Protein AF-A0A0M3J8P4-F1 (afdb_monomer_lite)

pLDDT: mean 82.85, std 12.38, range [35.28, 94.62]

InterPro domains:
  IPR027244 Vacuolar membrane-associated protein Iml1 [PTHR13179] (2-146)
  IPR045838 DEPDC5,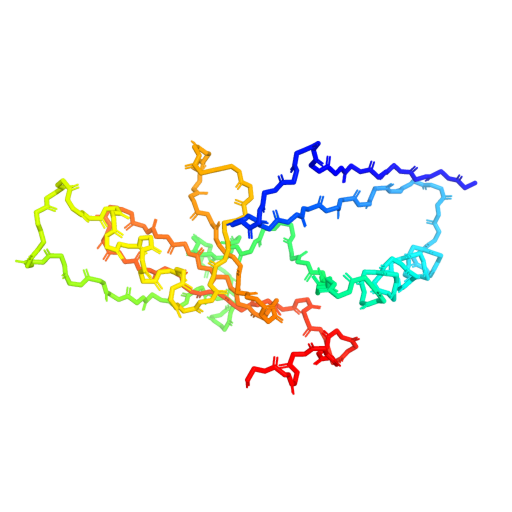 C-terminal [PF19418] (2-79)

Radius of gyration: 17.18 Å; chains: 1; bounding box: 42×30×48 Å

Sequence (149 aa):
MWFQMLFNRTYTATQAFEINIRWFMANGQTIAEITRHLCTKATNLSFHMFPIPEDPFAHAMNPQSPPLRCPVKIEFPVCKLGSHDLWTVLSAIIEAFGFFAMCCHVHYPRMYVHLSGGMFLMFEEKQMDFLWSWNHMLSHRYKNSTSVF

Foldseek 3Di:
DDKDWDWDPDDDPQADIDIDIGDDPDDPVVVVVVLVVVQVVCVVVVHQDFDFDPDQQPCCPPPPDDPLQHWDKAADPCVPDDPVCVVVVVSVVCVVQQWGWYDDPPDPFTKTAHSQNFKIWTADPVRRIITIGTGPRDDPSRRPRPPDD

Secondary structure (DSSP, 8-state):
--EEEEE-S---TTB---EEEEESS--HHHHHHHHHHHHHHHHHTT-------S-TTTTTT-TTS-GGGSPEEEE--GGGS-TTTHHHHHHHHHHHTTEEEES-TTSSS-EEEETTSSEEEEEETTTTEEEEEE-TT--GGG-TT----

Organism: Anisakis simplex (NCBI:txid6269)

Structure (mmCIF, N/CA/C/O backbone):
data_AF-A0A0M3J8P4-F1
#
_entry.id   AF-A0A0M3J8P4-F1
#
loop_
_atom_site.group_PDB
_atom_site.id
_atom_site.type_symbol
_atom_site.label_atom_id
_atom_site.label_alt_id
_atom_site.label_comp_id
_atom_site.label_asym_id
_atom_site.label_entity_id
_atom_site.label_seq_id
_atom_site.pdbx_PDB_ins_code
_atom_site.Cartn_x
_atom_site.Cartn_y
_atom_site.Cartn_z
_atom_site.occupancy
_atom_site.B_iso_or_equiv
_atom_site.auth_seq_id
_atom_site.auth_comp_id
_atom_site.auth_asym_id
_atom_site.auth_atom_id
_atom_site.pdbx_PDB_model_num
ATOM 1 N N . MET A 1 1 ? 15.629 3.967 -25.540 1.00 71.12 1 MET A N 1
ATOM 2 C CA . MET A 1 1 ? 14.722 3.431 -24.504 1.00 71.12 1 MET A CA 1
ATOM 3 C C . MET A 1 1 ? 14.069 4.610 -23.803 1.00 71.12 1 MET A C 1
ATOM 5 O O . MET A 1 1 ? 14.793 5.519 -23.422 1.00 71.12 1 MET A O 1
ATOM 9 N N . TRP A 1 2 ? 12.740 4.634 -23.686 1.00 84.50 2 TRP A N 1
ATOM 10 C CA . TRP A 1 2 ? 12.020 5.721 -23.009 1.00 84.50 2 TRP A CA 1
ATOM 11 C C . TRP A 1 2 ? 11.063 5.146 -21.965 1.00 84.50 2 TRP A C 1
ATOM 13 O O . TRP A 1 2 ? 10.221 4.300 -22.288 1.00 84.50 2 TRP A O 1
ATOM 23 N N . PHE A 1 3 ? 11.224 5.607 -20.728 1.00 87.94 3 PHE A N 1
ATOM 24 C CA . PHE A 1 3 ? 10.317 5.363 -19.616 1.00 87.94 3 PHE A CA 1
ATOM 25 C C . PHE A 1 3 ? 10.147 6.656 -18.816 1.00 87.94 3 PHE A C 1
ATOM 27 O O . PHE A 1 3 ? 11.013 7.531 -18.821 1.00 87.94 3 PHE A O 1
ATOM 34 N N . GLN A 1 4 ? 9.023 6.754 -18.124 1.00 90.75 4 GLN A N 1
ATOM 35 C CA . GLN A 1 4 ? 8.668 7.846 -17.240 1.00 90.75 4 GLN A CA 1
ATOM 36 C C . GLN A 1 4 ? 8.478 7.282 -15.834 1.00 90.75 4 GLN A C 1
ATOM 38 O O . GLN A 1 4 ? 7.722 6.330 -15.638 1.00 90.75 4 GLN A O 1
ATOM 43 N N . MET A 1 5 ? 9.161 7.880 -14.860 1.00 90.38 5 MET A N 1
ATOM 44 C CA . MET A 1 5 ? 8.997 7.556 -13.447 1.00 90.38 5 MET A CA 1
ATOM 45 C C . MET A 1 5 ? 8.224 8.683 -12.766 1.00 90.38 5 MET A C 1
ATOM 47 O O . MET A 1 5 ? 8.659 9.835 -12.786 1.00 90.38 5 MET A O 1
ATOM 51 N N . LEU A 1 6 ? 7.075 8.353 -12.188 1.00 90.12 6 LEU A N 1
ATOM 52 C CA . LEU A 1 6 ? 6.252 9.268 -11.401 1.00 90.12 6 LEU A CA 1
ATOM 53 C C . LEU A 1 6 ? 6.381 8.868 -9.935 1.00 90.12 6 LEU A C 1
ATOM 55 O O . LEU A 1 6 ? 6.366 7.682 -9.620 1.00 90.12 6 LEU A O 1
ATOM 59 N N . PHE A 1 7 ? 6.527 9.838 -9.044 1.00 89.56 7 PHE A N 1
ATOM 60 C CA . PHE A 1 7 ? 6.708 9.577 -7.622 1.00 89.56 7 PHE A CA 1
ATOM 61 C C . PHE A 1 7 ? 6.146 10.725 -6.786 1.00 89.56 7 PHE A C 1
ATOM 63 O O . PHE A 1 7 ? 6.026 11.857 -7.272 1.00 89.56 7 PHE A O 1
ATOM 70 N N . ASN A 1 8 ? 5.816 10.442 -5.527 1.00 84.06 8 ASN A N 1
ATOM 71 C CA . ASN A 1 8 ? 5.311 11.463 -4.610 1.00 84.06 8 ASN A CA 1
ATOM 72 C C . ASN A 1 8 ? 6.400 12.513 -4.333 1.00 84.06 8 ASN A C 1
ATOM 74 O O . ASN A 1 8 ? 7.562 12.187 -4.126 1.00 84.06 8 ASN A O 1
ATOM 78 N N . ARG A 1 9 ? 6.054 13.804 -4.328 1.00 79.00 9 ARG A N 1
ATOM 79 C CA . ARG A 1 9 ? 7.055 14.872 -4.116 1.00 79.00 9 ARG A CA 1
ATOM 80 C C . ARG A 1 9 ? 7.463 15.053 -2.656 1.00 79.00 9 ARG A C 1
ATOM 82 O O . ARG A 1 9 ? 8.525 15.604 -2.390 1.00 79.00 9 ARG A O 1
ATOM 89 N N . THR A 1 10 ? 6.620 14.620 -1.727 1.00 79.88 10 THR A N 1
ATOM 90 C CA . THR A 1 10 ? 6.807 14.803 -0.287 1.00 79.88 10 THR A CA 1
ATOM 91 C C . THR A 1 10 ? 6.939 13.453 0.396 1.00 79.88 10 THR A C 1
ATOM 93 O O . THR A 1 10 ? 6.132 12.554 0.165 1.00 79.88 10 THR A O 1
ATOM 96 N N . TYR A 1 11 ? 7.956 13.327 1.245 1.00 79.31 11 TYR A N 1
ATOM 97 C CA . TYR A 1 11 ? 8.135 12.180 2.125 1.00 79.31 11 TYR A CA 1
ATOM 98 C C . TYR A 1 11 ? 7.540 12.487 3.501 1.00 79.31 11 TYR A C 1
ATOM 100 O O . TYR A 1 11 ? 7.723 13.580 4.038 1.00 79.31 11 TYR A O 1
ATOM 108 N N . THR A 1 12 ? 6.840 11.520 4.085 1.00 81.50 12 THR A N 1
ATOM 109 C CA . THR A 1 12 ? 6.338 11.594 5.459 1.00 81.50 12 THR A CA 1
ATOM 110 C C . THR A 1 12 ? 6.472 10.213 6.077 1.00 81.50 12 THR A C 1
ATOM 112 O O . THR A 1 12 ? 6.072 9.230 5.465 1.00 81.50 12 THR A O 1
ATOM 115 N N . ALA A 1 13 ? 7.045 10.131 7.279 1.00 79.12 13 ALA A N 1
ATOM 116 C CA . ALA A 1 13 ? 7.354 8.852 7.922 1.00 79.12 13 ALA A CA 1
ATOM 117 C C . ALA A 1 13 ? 6.110 7.991 8.219 1.00 79.12 13 ALA A C 1
ATOM 119 O O . ALA A 1 13 ? 6.231 6.785 8.381 1.00 79.12 13 ALA A O 1
ATOM 120 N N . THR A 1 14 ? 4.923 8.598 8.270 1.00 79.69 14 THR A N 1
ATOM 121 C CA . THR A 1 14 ? 3.635 7.938 8.532 1.00 79.69 14 THR A CA 1
ATOM 122 C C . THR A 1 14 ? 2.872 7.556 7.257 1.00 79.69 14 THR A C 1
ATOM 124 O O . THR A 1 14 ? 1.739 7.078 7.330 1.00 79.69 14 THR A O 1
ATOM 127 N N . GLN A 1 15 ? 3.468 7.743 6.075 1.00 87.56 15 GLN A N 1
ATOM 128 C CA . GLN A 1 15 ? 2.815 7.502 4.790 1.00 87.56 15 GLN A CA 1
ATOM 1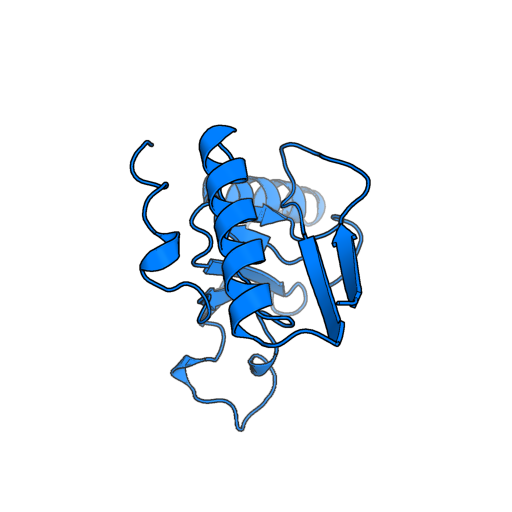29 C C . GLN A 1 15 ? 3.678 6.619 3.884 1.00 87.56 15 GLN A C 1
ATOM 131 O O . GLN A 1 15 ? 4.898 6.772 3.808 1.00 87.56 15 GLN A O 1
ATOM 136 N N . ALA A 1 16 ? 3.032 5.722 3.142 1.00 90.12 16 ALA A N 1
ATOM 137 C CA . ALA A 1 16 ? 3.696 4.940 2.113 1.00 90.12 16 ALA A CA 1
ATOM 138 C C . ALA A 1 16 ? 4.076 5.822 0.910 1.00 90.12 16 ALA A C 1
ATOM 140 O O . ALA A 1 16 ? 3.316 6.694 0.473 1.00 90.12 16 ALA A O 1
ATOM 141 N N . PHE A 1 17 ? 5.261 5.570 0.352 1.00 89.56 17 PHE A N 1
ATOM 142 C CA . PHE A 1 17 ? 5.760 6.269 -0.826 1.00 89.56 17 PHE A CA 1
ATOM 143 C C . PHE A 1 17 ? 5.519 5.451 -2.091 1.00 89.56 17 PHE A C 1
ATOM 145 O O . PHE A 1 17 ? 5.881 4.278 -2.154 1.00 89.56 17 PHE A O 1
ATOM 152 N N . GLU A 1 18 ? 4.953 6.083 -3.115 1.00 89.38 18 GLU A N 1
ATOM 153 C CA . GLU A 1 18 ? 4.616 5.418 -4.370 1.00 89.38 18 GLU A CA 1
ATOM 154 C C . GLU A 1 18 ? 5.575 5.822 -5.494 1.00 89.38 18 GLU A C 1
ATOM 156 O O . GLU A 1 18 ? 5.907 7.000 -5.663 1.00 89.38 18 GLU A O 1
ATOM 161 N N . ILE A 1 19 ? 6.005 4.828 -6.278 1.00 91.19 19 ILE A N 1
ATOM 162 C CA . ILE A 1 19 ? 6.791 5.003 -7.500 1.00 91.19 19 ILE A CA 1
ATOM 163 C C . ILE A 1 19 ? 6.086 4.251 -8.627 1.00 91.19 19 ILE A C 1
ATOM 165 O O . ILE A 1 19 ? 6.002 3.026 -8.611 1.00 91.19 19 ILE A O 1
ATOM 169 N N . ASN A 1 20 ? 5.643 4.988 -9.638 1.00 90.75 20 ASN A N 1
ATOM 170 C CA . ASN A 1 20 ? 5.025 4.460 -10.844 1.00 90.75 20 ASN A CA 1
ATOM 171 C C . ASN A 1 20 ? 6.013 4.500 -12.007 1.00 90.75 20 ASN A C 1
ATOM 173 O O . ASN A 1 20 ? 6.557 5.557 -12.332 1.00 90.75 20 ASN A O 1
ATOM 177 N N . ILE A 1 21 ? 6.208 3.363 -12.674 1.00 91.50 21 ILE A N 1
ATOM 178 C CA . ILE A 1 21 ? 7.061 3.250 -13.861 1.00 91.50 21 ILE A CA 1
ATOM 179 C C . ILE A 1 21 ? 6.163 3.011 -15.072 1.00 91.50 21 ILE A C 1
ATOM 181 O O . ILE A 1 21 ? 5.523 1.968 -15.182 1.00 91.50 21 ILE A O 1
ATOM 185 N N . ARG A 1 22 ? 6.135 3.968 -16.000 1.00 91.50 22 ARG A N 1
ATOM 186 C CA . ARG A 1 22 ? 5.424 3.866 -17.283 1.00 91.50 22 ARG A CA 1
ATOM 187 C C . ARG A 1 22 ? 6.442 3.775 -18.410 1.00 91.50 22 ARG A C 1
ATOM 189 O O . ARG A 1 22 ? 7.413 4.526 -18.414 1.00 91.50 22 ARG A O 1
ATOM 196 N N . TRP A 1 23 ? 6.252 2.882 -19.375 1.00 90.94 23 TRP A N 1
ATOM 197 C CA . TRP A 1 23 ? 7.202 2.709 -20.477 1.00 90.94 23 TRP A CA 1
ATOM 198 C C . TRP A 1 23 ? 6.492 2.487 -21.812 1.00 90.94 23 TRP A C 1
ATOM 200 O O . TRP A 1 23 ? 5.387 1.957 -21.851 1.00 90.94 23 TRP A O 1
ATOM 210 N N . PHE A 1 24 ? 7.143 2.900 -22.904 1.00 87.62 24 PHE A N 1
ATOM 211 C CA . PHE A 1 24 ? 6.625 2.733 -24.272 1.00 87.62 24 PHE A CA 1
ATOM 212 C C . PHE A 1 24 ? 7.632 2.026 -25.192 1.00 87.62 24 PHE A C 1
ATOM 214 O O . PHE A 1 24 ? 7.272 1.125 -25.936 1.00 87.62 24 PHE A O 1
ATOM 221 N N . MET A 1 25 ? 8.922 2.375 -25.095 1.00 86.62 25 MET A N 1
ATOM 222 C CA . MET A 1 25 ? 10.006 1.784 -25.901 1.00 86.62 25 MET A CA 1
ATOM 223 C C . MET A 1 25 ? 11.008 1.030 -25.020 1.00 86.62 25 MET A C 1
ATOM 225 O O . MET A 1 25 ? 12.204 1.344 -24.998 1.00 86.62 25 MET A O 1
ATOM 229 N N . ALA A 1 26 ? 10.499 0.087 -24.234 1.00 86.25 26 ALA A N 1
ATOM 230 C CA . ALA A 1 26 ? 11.271 -0.815 -23.388 1.00 86.25 26 ALA A CA 1
ATOM 231 C C . ALA A 1 26 ? 10.586 -2.184 -23.359 1.00 86.25 26 ALA A C 1
ATOM 233 O O . ALA A 1 26 ? 9.358 -2.258 -23.388 1.00 86.25 26 ALA A O 1
ATOM 234 N N . ASN A 1 27 ? 11.365 -3.262 -23.291 1.00 90.88 27 ASN A N 1
ATOM 235 C CA . ASN A 1 27 ? 10.802 -4.590 -23.066 1.00 90.88 27 ASN A CA 1
ATOM 236 C C . ASN A 1 27 ? 10.617 -4.845 -21.558 1.00 90.88 27 ASN A C 1
ATOM 238 O O . ASN A 1 27 ? 11.227 -4.180 -20.716 1.00 90.88 27 ASN A O 1
ATOM 242 N N . GLY A 1 28 ? 9.773 -5.823 -21.215 1.00 90.19 28 GLY A N 1
ATOM 243 C CA . GLY A 1 28 ? 9.457 -6.141 -19.820 1.00 90.19 28 GLY A CA 1
ATOM 244 C C . GLY A 1 28 ? 10.668 -6.592 -18.997 1.00 90.19 28 GLY A C 1
ATOM 245 O O . GLY A 1 28 ? 10.727 -6.308 -17.804 1.00 90.19 28 GLY A O 1
ATOM 246 N N . GLN A 1 29 ? 11.662 -7.230 -19.622 1.00 91.75 29 GLN A N 1
ATOM 247 C CA . GLN A 1 29 ? 12.881 -7.659 -18.935 1.00 91.75 29 GLN A CA 1
ATOM 248 C C . GLN A 1 29 ? 13.709 -6.458 -18.466 1.00 91.75 29 GLN A C 1
ATOM 250 O O . GLN A 1 29 ? 14.111 -6.412 -17.305 1.00 91.75 29 GLN A O 1
ATOM 255 N N . THR A 1 30 ? 13.895 -5.447 -19.319 1.00 92.88 30 THR A N 1
ATOM 256 C CA . THR A 1 30 ? 14.627 -4.235 -18.937 1.00 92.88 30 THR A CA 1
ATOM 257 C C . THR A 1 30 ? 13.927 -3.495 -17.794 1.00 92.88 30 THR A C 1
ATOM 259 O O . THR A 1 30 ? 14.582 -3.029 -16.865 1.00 92.88 30 THR A O 1
ATOM 262 N N . ILE A 1 31 ? 12.592 -3.427 -17.810 1.00 92.06 31 ILE A N 1
ATOM 263 C CA . ILE A 1 31 ? 11.823 -2.823 -16.710 1.00 92.06 31 ILE A CA 1
ATOM 264 C C . ILE A 1 31 ? 11.955 -3.642 -15.422 1.00 92.06 31 ILE A C 1
ATOM 266 O O . ILE A 1 31 ? 12.162 -3.069 -14.355 1.00 92.06 31 ILE A O 1
ATOM 270 N N . ALA A 1 32 ? 11.909 -4.973 -15.504 1.00 90.56 32 ALA A N 1
ATOM 271 C CA . ALA A 1 32 ? 12.105 -5.840 -14.346 1.00 90.56 32 ALA A CA 1
ATOM 272 C C . ALA A 1 32 ? 13.499 -5.663 -13.713 1.00 90.56 32 ALA A C 1
ATOM 274 O O . ALA A 1 32 ? 13.618 -5.639 -12.485 1.00 90.56 32 ALA A O 1
AT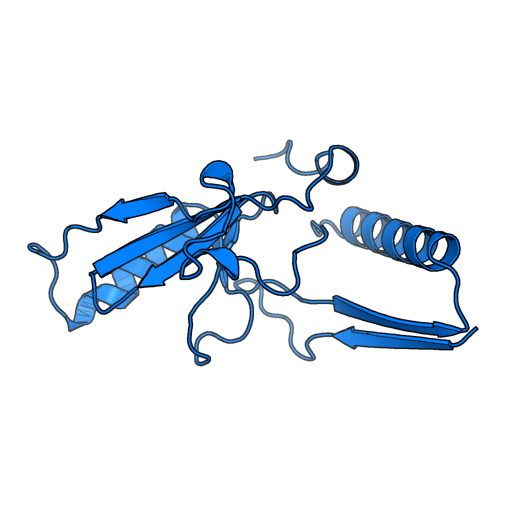OM 275 N N . GLU A 1 33 ? 14.544 -5.495 -14.526 1.00 92.06 33 GLU A N 1
ATOM 276 C CA . GLU A 1 33 ? 15.906 -5.227 -14.050 1.00 92.06 33 GLU A CA 1
ATOM 277 C C . GLU A 1 33 ? 16.024 -3.869 -13.345 1.00 92.06 33 GLU A C 1
ATOM 279 O O . GLU A 1 33 ? 16.622 -3.800 -12.266 1.00 92.06 33 GLU A O 1
ATOM 284 N N . ILE A 1 34 ? 15.408 -2.815 -13.894 1.00 92.00 34 ILE A N 1
ATOM 285 C CA . ILE A 1 34 ? 15.350 -1.488 -13.256 1.00 92.00 34 ILE A CA 1
ATOM 286 C C . ILE A 1 34 ? 14.622 -1.573 -11.914 1.00 92.00 34 ILE A C 1
ATOM 288 O O . ILE A 1 34 ? 15.156 -1.130 -10.897 1.00 92.00 34 ILE A O 1
ATOM 292 N N . THR A 1 35 ? 13.436 -2.183 -11.886 1.00 91.31 35 THR A N 1
ATOM 293 C CA . THR A 1 35 ? 12.656 -2.364 -10.655 1.00 91.31 35 THR A CA 1
ATOM 294 C C . THR A 1 35 ? 13.463 -3.119 -9.605 1.00 91.31 35 THR A C 1
ATOM 296 O O . THR A 1 35 ? 13.518 -2.701 -8.451 1.00 91.31 35 THR A O 1
ATOM 299 N N . ARG A 1 36 ? 14.165 -4.188 -9.995 1.00 89.94 36 ARG A N 1
ATOM 300 C CA . ARG A 1 36 ? 15.039 -4.934 -9.084 1.00 89.94 36 ARG A CA 1
ATOM 301 C C . ARG A 1 36 ? 16.157 -4.053 -8.523 1.00 89.94 36 ARG A C 1
ATOM 303 O O . ARG A 1 36 ? 16.415 -4.111 -7.324 1.00 89.94 36 ARG A O 1
ATOM 310 N N . HIS A 1 37 ? 16.801 -3.239 -9.358 1.00 92.38 37 HIS A N 1
ATOM 311 C CA . HIS A 1 37 ? 17.840 -2.312 -8.906 1.00 92.38 37 HIS A CA 1
ATOM 312 C C . HIS A 1 37 ? 17.294 -1.281 -7.907 1.00 92.38 37 HIS A C 1
ATOM 314 O O . HIS A 1 37 ? 17.926 -1.037 -6.878 1.00 92.38 37 HIS A O 1
ATOM 320 N N . LEU A 1 38 ? 16.103 -0.727 -8.162 1.00 91.81 38 LEU A N 1
ATOM 321 C CA . LEU A 1 38 ? 15.424 0.180 -7.232 1.00 91.81 38 LEU A CA 1
ATOM 322 C C . LEU A 1 38 ? 15.120 -0.506 -5.896 1.00 91.81 38 LEU A C 1
ATOM 324 O O . LEU A 1 38 ? 15.441 0.057 -4.853 1.00 91.81 38 LEU A O 1
ATOM 328 N N . CYS A 1 39 ? 14.598 -1.736 -5.914 1.00 90.75 39 CYS A N 1
ATOM 329 C CA . CYS A 1 39 ? 14.339 -2.498 -4.692 1.00 90.75 39 CYS A CA 1
ATOM 330 C C . CYS A 1 39 ? 15.622 -2.753 -3.890 1.00 90.75 39 CYS A C 1
ATOM 332 O O . CYS A 1 39 ? 15.638 -2.533 -2.680 1.00 90.75 39 CYS A O 1
ATOM 334 N N . THR A 1 40 ? 16.715 -3.156 -4.548 1.00 90.38 40 THR A N 1
ATOM 335 C CA . THR A 1 40 ? 18.015 -3.338 -3.881 1.00 90.38 40 THR A CA 1
ATOM 336 C C . THR A 1 40 ? 18.516 -2.029 -3.272 1.00 90.38 40 THR A C 1
ATOM 338 O O . THR A 1 40 ? 18.949 -2.013 -2.122 1.00 90.38 40 THR A O 1
ATOM 341 N N . LYS A 1 41 ? 18.417 -0.916 -4.005 1.00 93.25 41 LYS A N 1
ATOM 342 C CA . LYS A 1 41 ? 18.817 0.401 -3.500 1.00 93.25 41 LYS A CA 1
ATOM 343 C C . LYS A 1 41 ? 17.971 0.838 -2.302 1.00 93.25 41 LYS A C 1
ATOM 345 O O . LYS A 1 41 ? 18.532 1.350 -1.340 1.00 93.25 41 LYS A O 1
ATOM 350 N N . ALA A 1 42 ? 16.659 0.611 -2.343 1.00 91.12 42 ALA A N 1
ATOM 351 C CA . ALA A 1 42 ? 15.758 0.883 -1.227 1.00 91.12 42 ALA A CA 1
ATOM 352 C C . ALA A 1 42 ? 16.148 0.061 0.010 1.00 91.12 42 ALA A C 1
ATOM 354 O O . ALA A 1 42 ? 16.327 0.630 1.082 1.00 91.12 42 ALA A O 1
ATOM 355 N N . THR A 1 43 ? 16.392 -1.243 -0.154 1.00 89.12 43 THR A N 1
ATOM 356 C CA . THR A 1 43 ? 16.810 -2.123 0.952 1.00 89.12 43 THR A CA 1
ATOM 357 C C . THR A 1 43 ? 18.138 -1.680 1.570 1.00 89.12 43 THR A C 1
ATOM 359 O O . THR A 1 43 ? 18.260 -1.655 2.790 1.00 89.12 43 THR A O 1
ATOM 362 N N . ASN A 1 44 ? 19.109 -1.244 0.760 1.00 91.44 44 ASN A N 1
ATOM 363 C CA . ASN A 1 44 ? 20.384 -0.708 1.260 1.00 91.44 44 ASN A CA 1
ATOM 364 C C . ASN A 1 44 ? 20.228 0.594 2.065 1.00 91.44 44 ASN A C 1
ATOM 366 O O . ASN A 1 44 ? 21.127 0.964 2.814 1.00 91.44 44 ASN A O 1
ATOM 370 N N . LEU A 1 45 ? 19.107 1.295 1.892 1.00 91.69 45 LEU A N 1
ATOM 371 C CA . LEU A 1 45 ? 18.737 2.500 2.633 1.00 91.69 45 LEU A CA 1
ATOM 372 C C . LEU A 1 45 ? 17.707 2.202 3.738 1.00 91.69 45 LEU A C 1
ATOM 374 O O . LEU A 1 45 ? 17.068 3.124 4.235 1.00 91.69 45 LEU A O 1
ATOM 378 N N . SER A 1 46 ? 17.527 0.928 4.102 1.00 89.38 46 SER A N 1
ATOM 379 C CA . SER A 1 46 ? 16.558 0.459 5.103 1.00 89.38 46 SER A CA 1
ATOM 380 C C . SER A 1 46 ? 15.090 0.751 4.763 1.00 89.38 46 SER A C 1
ATOM 382 O O . SER A 1 46 ? 14.243 0.800 5.650 1.00 89.38 46 SER A O 1
ATOM 384 N N . PHE A 1 47 ? 14.768 0.903 3.476 1.00 88.56 47 PHE A N 1
ATOM 385 C CA . PHE A 1 47 ? 13.393 0.972 2.988 1.00 88.56 47 PHE A CA 1
ATOM 386 C C . PHE A 1 47 ? 12.924 -0.383 2.462 1.00 88.56 47 PHE A C 1
ATOM 388 O O . PHE A 1 47 ? 13.651 -1.100 1.767 1.00 88.56 47 PHE A O 1
ATOM 395 N N . HIS A 1 48 ? 11.658 -0.700 2.731 1.00 88.12 48 HIS A N 1
ATOM 396 C CA . HIS A 1 48 ? 10.980 -1.853 2.150 1.00 88.12 48 HIS A CA 1
ATOM 397 C C . HIS A 1 48 ? 10.222 -1.420 0.892 1.00 88.12 48 HIS A C 1
ATOM 399 O O . HIS A 1 48 ? 9.380 -0.528 0.941 1.00 88.12 48 HIS A O 1
ATOM 405 N N . MET A 1 49 ? 10.560 -2.019 -0.252 1.00 91.31 49 MET A N 1
ATOM 406 C CA . MET A 1 49 ? 9.943 -1.714 -1.545 1.00 91.31 49 MET A CA 1
ATOM 407 C C . MET A 1 49 ? 9.388 -2.994 -2.162 1.00 91.31 49 MET A C 1
ATOM 409 O O . MET A 1 49 ? 10.104 -3.985 -2.317 1.00 91.31 49 MET A O 1
ATOM 413 N N . PHE A 1 50 ? 8.123 -2.952 -2.561 1.00 91.75 50 PHE A N 1
ATOM 414 C CA . PHE A 1 50 ? 7.391 -4.075 -3.136 1.00 91.75 50 PHE A CA 1
ATOM 415 C C . PHE A 1 50 ? 6.407 -3.575 -4.201 1.00 91.75 50 PHE A C 1
ATOM 417 O O . PHE A 1 50 ? 5.985 -2.419 -4.155 1.00 91.75 50 PHE A O 1
ATOM 424 N N . PRO A 1 51 ? 6.039 -4.422 -5.175 1.00 92.06 51 PRO A N 1
ATOM 425 C CA . PRO A 1 51 ? 5.009 -4.076 -6.141 1.00 92.06 51 PRO A CA 1
ATOM 426 C C . PRO A 1 51 ? 3.622 -4.135 -5.492 1.00 92.06 51 PRO A C 1
ATOM 428 O O . PRO A 1 51 ? 3.352 -5.016 -4.671 1.00 92.06 51 PRO A O 1
ATOM 431 N N . ILE A 1 52 ? 2.735 -3.242 -5.916 1.00 89.75 52 ILE A N 1
ATOM 432 C CA . ILE A 1 52 ? 1.311 -3.249 -5.568 1.00 89.75 52 ILE A CA 1
ATOM 433 C C . ILE A 1 52 ? 0.473 -3.282 -6.852 1.00 89.75 52 ILE A C 1
ATOM 435 O O . ILE A 1 52 ? 0.950 -2.800 -7.885 1.00 89.75 52 ILE A O 1
ATOM 439 N N . PRO A 1 53 ? -0.744 -3.850 -6.821 1.00 87.44 53 PRO A N 1
ATOM 440 C CA . PRO A 1 53 ? -1.693 -3.698 -7.918 1.00 87.44 53 PRO A CA 1
ATOM 441 C C . PRO A 1 53 ? -2.113 -2.239 -8.075 1.00 87.44 53 PRO A C 1
ATOM 443 O O . PRO A 1 53 ? -2.164 -1.502 -7.094 1.00 87.44 53 PRO A O 1
ATOM 446 N N . GLU A 1 54 ? -2.449 -1.853 -9.307 1.00 81.81 54 GLU A N 1
ATOM 447 C CA . GLU A 1 54 ? -2.979 -0.518 -9.620 1.00 81.81 54 GLU A CA 1
ATOM 448 C C . GLU A 1 54 ? -4.258 -0.220 -8.827 1.00 81.81 54 GLU A C 1
ATOM 450 O O . GLU A 1 54 ? -4.438 0.888 -8.335 1.00 81.81 54 GLU A O 1
ATOM 455 N N . ASP A 1 55 ? -5.104 -1.236 -8.638 1.00 83.38 55 ASP A N 1
ATOM 456 C CA . ASP A 1 55 ? -6.256 -1.169 -7.747 1.00 83.38 55 ASP A CA 1
ATOM 457 C C . ASP A 1 55 ? -6.248 -2.362 -6.763 1.00 83.38 55 ASP A C 1
ATOM 459 O O . ASP A 1 55 ? -6.564 -3.498 -7.140 1.00 83.38 55 ASP A O 1
ATOM 463 N N . PRO A 1 56 ? -5.880 -2.128 -5.486 1.00 83.94 56 PRO A N 1
ATOM 464 C CA . PRO A 1 56 ? -5.873 -3.147 -4.432 1.00 83.94 56 PRO A CA 1
ATOM 465 C C . PRO A 1 56 ? -7.247 -3.729 -4.069 1.00 83.94 56 PRO A C 1
ATOM 467 O O . PRO A 1 56 ? -7.312 -4.801 -3.451 1.00 83.94 56 PRO A O 1
ATOM 470 N N . PHE A 1 57 ? -8.331 -3.040 -4.442 1.00 81.88 57 PHE A N 1
ATOM 471 C CA . PHE A 1 57 ? -9.712 -3.363 -4.081 1.00 81.88 57 PHE A CA 1
ATOM 472 C C . PHE A 1 57 ? -10.653 -3.463 -5.295 1.00 81.88 57 PHE A C 1
ATOM 474 O O . PHE A 1 57 ? -11.865 -3.550 -5.101 1.00 81.88 57 PHE A O 1
ATOM 481 N N . ALA A 1 58 ? -10.129 -3.556 -6.525 1.00 69.38 58 ALA A N 1
ATOM 482 C CA . ALA A 1 58 ? -10.899 -3.600 -7.785 1.00 69.38 58 ALA A CA 1
ATOM 483 C C . ALA A 1 58 ? -12.061 -4.602 -7.793 1.00 69.38 58 ALA A C 1
ATOM 485 O O . ALA A 1 58 ? -13.066 -4.446 -8.486 1.00 69.38 58 ALA A O 1
ATOM 486 N N . HIS A 1 59 ? -11.900 -5.668 -7.016 1.00 63.97 59 HIS A N 1
ATOM 487 C CA . HIS A 1 59 ? -12.807 -6.800 -6.946 1.00 63.97 59 HIS A CA 1
ATOM 488 C C . HIS A 1 59 ? -13.849 -6.706 -5.829 1.00 63.97 59 HIS A C 1
ATOM 490 O O . HIS A 1 59 ? -14.762 -7.525 -5.805 1.00 63.97 59 HIS A O 1
ATOM 496 N N . ALA A 1 60 ? -13.759 -5.716 -4.935 1.00 62.03 60 ALA A N 1
ATOM 497 C CA . ALA A 1 60 ? -14.647 -5.586 -3.778 1.00 62.03 60 ALA A CA 1
ATOM 498 C C . ALA A 1 60 ? -16.130 -5.483 -4.164 1.00 62.03 60 ALA A C 1
ATOM 500 O O . ALA A 1 60 ? -16.991 -5.994 -3.455 1.00 62.03 60 ALA A O 1
ATOM 501 N N . MET A 1 61 ? -16.413 -4.860 -5.311 1.00 59.47 61 MET A N 1
ATOM 502 C CA . MET A 1 61 ? -17.773 -4.585 -5.781 1.00 59.47 61 MET A CA 1
ATOM 503 C C . MET A 1 61 ? -18.159 -5.373 -7.039 1.00 59.47 61 MET A C 1
ATOM 505 O O . MET A 1 61 ? -19.265 -5.195 -7.543 1.00 59.47 61 MET A O 1
ATOM 509 N N . ASN A 1 62 ? -17.272 -6.223 -7.575 1.00 66.50 62 ASN A N 1
ATOM 510 C CA . ASN A 1 62 ? -17.524 -6.954 -8.819 1.00 66.50 62 ASN A CA 1
ATOM 511 C C . ASN A 1 62 ? -17.946 -8.412 -8.528 1.00 66.50 62 ASN A C 1
ATOM 513 O O . ASN A 1 62 ? -17.086 -9.210 -8.140 1.00 66.50 62 ASN A O 1
ATOM 517 N N . PRO A 1 63 ? -19.217 -8.796 -8.789 1.00 61.31 63 PRO A N 1
ATOM 518 C CA . PRO A 1 63 ? -19.748 -10.138 -8.520 1.00 61.31 63 PRO A CA 1
ATOM 519 C C . PRO A 1 63 ? -19.086 -11.272 -9.315 1.00 61.31 63 PRO A C 1
ATOM 521 O O . PRO A 1 63 ? -19.255 -12.435 -8.963 1.00 61.31 63 PRO A O 1
ATOM 524 N N . GLN A 1 64 ? -18.360 -10.960 -10.395 1.00 65.00 64 GLN A N 1
ATOM 525 C CA . GLN A 1 64 ? -17.636 -11.949 -11.206 1.00 65.00 64 GLN A CA 1
ATOM 526 C C . GLN A 1 64 ? -16.198 -12.183 -10.731 1.00 65.00 64 GLN A C 1
ATOM 528 O O . GLN A 1 64 ? -15.470 -12.990 -11.313 1.00 65.00 64 GLN A O 1
ATOM 533 N N . SER A 1 65 ? -15.759 -11.471 -9.695 1.00 64.50 65 SER A N 1
ATOM 534 C CA . SER A 1 65 ? -14.409 -11.628 -9.170 1.00 64.50 65 SER A CA 1
ATOM 535 C C . SER A 1 65 ? -14.240 -13.001 -8.516 1.00 64.50 65 SER A C 1
ATOM 537 O O . SER A 1 65 ? -15.168 -13.482 -7.862 1.00 64.50 65 SER A O 1
ATOM 539 N N . PRO A 1 66 ? -13.062 -13.643 -8.637 1.00 66.19 66 PRO A N 1
ATOM 540 C CA . PRO A 1 66 ? -12.801 -14.884 -7.924 1.00 66.19 66 PRO A CA 1
ATOM 541 C C . PRO A 1 66 ? -13.032 -14.669 -6.419 1.00 66.19 66 PRO A C 1
ATOM 543 O O . PRO A 1 66 ? -12.463 -13.723 -5.876 1.00 66.19 66 PRO A O 1
ATOM 546 N N . PRO A 1 67 ? -13.787 -15.533 -5.715 1.00 65.75 67 PRO A N 1
ATOM 547 C CA . PRO A 1 67 ? -14.141 -15.312 -4.308 1.00 65.75 67 PRO A CA 1
ATOM 548 C C . PRO A 1 67 ? -12.926 -15.103 -3.394 1.00 65.75 67 PRO A C 1
ATOM 550 O O . PRO A 1 67 ? -12.964 -14.313 -2.461 1.00 65.75 67 PRO A O 1
ATOM 553 N N . LEU A 1 68 ? -11.807 -15.764 -3.712 1.00 68.19 68 LEU A N 1
ATOM 554 C CA . LEU A 1 68 ? -10.535 -15.653 -2.985 1.00 68.19 68 LEU A CA 1
ATOM 555 C C . LEU A 1 68 ? -9.776 -14.337 -3.243 1.00 68.19 68 LEU A C 1
ATOM 557 O O . LEU A 1 68 ? -8.715 -14.112 -2.664 1.00 68.19 68 LEU A O 1
ATOM 561 N N . ARG A 1 69 ? -10.265 -13.501 -4.163 1.00 70.00 69 ARG A N 1
ATOM 562 C CA . ARG A 1 69 ? -9.741 -12.162 -4.473 1.00 70.00 69 ARG A CA 1
ATOM 563 C C . ARG A 1 69 ? -10.625 -11.053 -3.903 1.00 70.00 69 ARG A C 1
ATOM 565 O O . ARG A 1 69 ? -10.249 -9.889 -4.010 1.00 70.00 69 ARG A O 1
ATOM 572 N N . CYS A 1 70 ? -11.777 -11.395 -3.327 1.00 79.31 70 CYS A N 1
ATOM 573 C CA . CYS A 1 70 ? -12.635 -10.430 -2.658 1.00 79.31 70 CYS A CA 1
ATOM 574 C C . CYS A 1 70 ? -12.010 -10.030 -1.314 1.00 79.31 70 CYS A C 1
ATOM 576 O O . CYS A 1 70 ? -11.467 -10.894 -0.618 1.00 79.31 70 CYS A O 1
ATOM 578 N N . PRO A 1 71 ? -12.088 -8.749 -0.922 1.00 86.94 71 PRO A N 1
ATOM 579 C CA . PRO A 1 71 ? -11.671 -8.337 0.404 1.00 86.94 71 PRO A CA 1
ATOM 580 C C . PRO A 1 71 ? -12.479 -9.062 1.479 1.00 86.94 71 PRO A C 1
ATOM 582 O O . PRO A 1 71 ? -13.692 -9.244 1.357 1.00 86.94 71 PRO A O 1
ATOM 585 N N . VAL A 1 72 ? -11.802 -9.446 2.552 1.00 89.50 72 VAL A N 1
ATOM 586 C CA . VAL A 1 72 ? -12.441 -9.950 3.760 1.00 89.50 72 VAL A CA 1
ATOM 587 C C . VAL A 1 72 ? -13.029 -8.763 4.504 1.00 89.50 72 VAL A C 1
ATOM 589 O O . VAL A 1 72 ? -12.327 -7.804 4.829 1.00 89.50 72 VAL A O 1
ATOM 592 N N . LYS A 1 73 ? -14.327 -8.847 4.771 1.00 91.12 73 LYS A N 1
ATOM 593 C CA . LYS A 1 73 ? -15.050 -7.884 5.589 1.00 91.12 73 LYS A CA 1
ATOM 594 C C . LYS A 1 73 ? -14.827 -8.201 7.069 1.00 91.12 73 LYS A C 1
ATOM 596 O O . LYS A 1 73 ? -15.029 -9.339 7.488 1.00 91.12 73 LYS A O 1
ATOM 601 N N . ILE A 1 74 ? -14.415 -7.202 7.841 1.00 91.94 74 ILE A N 1
ATOM 602 C CA . ILE A 1 74 ? -14.163 -7.303 9.279 1.00 91.94 74 ILE A CA 1
ATOM 603 C C . ILE A 1 74 ? -15.017 -6.248 9.973 1.00 91.94 74 ILE A C 1
ATOM 605 O O . ILE A 1 74 ? -14.797 -5.050 9.796 1.00 91.94 74 ILE A O 1
ATOM 609 N N . GLU A 1 75 ? -15.985 -6.703 10.760 1.00 91.12 75 GLU A N 1
ATOM 610 C CA . GLU A 1 75 ? -16.917 -5.811 11.443 1.00 91.12 75 GLU A CA 1
ATOM 611 C C . GLU A 1 75 ? -16.224 -4.978 12.520 1.00 91.12 75 GLU A C 1
ATOM 613 O O . GLU A 1 75 ? -15.454 -5.508 13.328 1.00 91.12 75 GLU A O 1
ATOM 618 N N . PHE A 1 76 ? -16.508 -3.671 12.548 1.00 87.75 76 PHE A N 1
ATOM 619 C CA . PHE A 1 76 ? -16.002 -2.779 13.585 1.00 87.75 76 PHE A CA 1
ATOM 620 C C . PHE A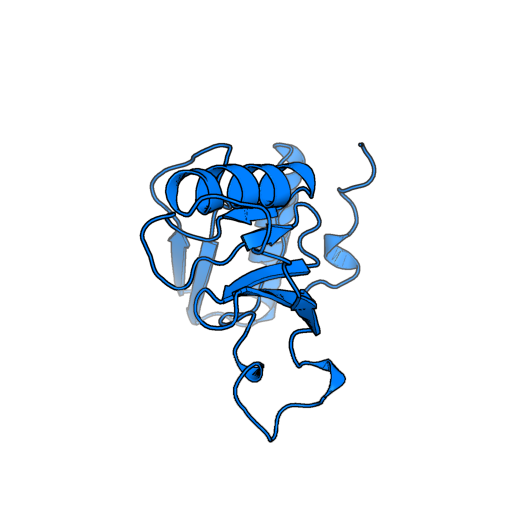 1 76 ? -17.148 -2.327 14.508 1.00 87.75 76 PHE A C 1
ATOM 622 O O . PHE A 1 76 ? -17.999 -1.533 14.108 1.00 87.75 76 PHE A O 1
ATOM 629 N N . PRO A 1 77 ? -17.210 -2.806 15.765 1.00 80.44 77 PRO A N 1
ATOM 630 C CA . PRO A 1 77 ? -18.334 -2.517 16.651 1.00 80.44 77 PRO A CA 1
ATOM 631 C C . PRO A 1 77 ? -18.289 -1.068 17.168 1.00 80.44 77 PRO A C 1
ATOM 633 O O . PRO A 1 77 ? -17.648 -0.763 18.174 1.00 80.44 77 PRO A O 1
ATOM 636 N N . VAL A 1 78 ? -19.026 -0.169 16.509 1.00 70.50 78 VAL A N 1
ATOM 637 C CA . VAL A 1 78 ? -19.063 1.278 16.825 1.00 70.50 78 VAL A CA 1
ATOM 638 C C . VAL A 1 78 ? -19.853 1.604 18.095 1.00 70.50 78 VAL A C 1
ATOM 640 O O . VAL A 1 78 ? -19.701 2.687 18.651 1.00 70.50 78 VAL A O 1
ATOM 643 N N . CYS A 1 79 ? -20.663 0.674 18.615 1.00 63.88 79 CYS A N 1
ATOM 644 C CA . CYS A 1 79 ? -21.636 0.927 19.690 1.00 63.88 79 CYS A CA 1
ATOM 645 C C . CYS A 1 79 ? -21.060 1.494 21.005 1.00 63.88 79 CYS A C 1
ATOM 647 O O . CYS A 1 79 ? -21.834 1.859 21.885 1.00 63.88 79 CYS A O 1
ATOM 649 N N . LYS A 1 80 ? -19.732 1.557 21.172 1.00 63.03 80 LYS A N 1
ATOM 650 C CA . LYS A 1 80 ? -19.062 2.087 22.370 1.00 63.03 80 LYS A CA 1
ATOM 651 C C . LYS A 1 80 ? -18.286 3.388 22.141 1.00 63.03 80 LYS A C 1
ATOM 653 O O . LYS A 1 80 ? -17.644 3.854 23.079 1.00 63.03 80 LYS A O 1
ATOM 658 N N . LEU A 1 81 ? -18.309 3.961 20.937 1.00 70.75 81 LEU A N 1
ATOM 659 C CA . LEU A 1 81 ? -17.447 5.084 20.578 1.00 70.75 81 LEU A CA 1
ATOM 660 C C . LEU A 1 81 ? -18.253 6.324 20.175 1.00 70.75 81 LEU A C 1
ATOM 662 O O . LEU A 1 81 ? -19.187 6.239 19.381 1.00 70.75 81 LEU A O 1
ATOM 666 N N . GLY A 1 82 ? -17.890 7.485 20.724 1.00 71.69 82 GLY A N 1
ATOM 667 C CA . GLY A 1 82 ? -18.438 8.766 20.281 1.00 71.69 82 GLY A CA 1
ATOM 668 C C . GLY A 1 82 ? -17.979 9.094 18.856 1.00 71.69 82 GLY A C 1
ATOM 669 O O . GLY A 1 82 ? -16.850 8.786 18.475 1.00 71.69 82 GLY A O 1
ATOM 670 N N . SER A 1 83 ? -18.829 9.759 18.068 1.00 70.06 83 SER A N 1
ATOM 671 C CA . SER A 1 83 ? -18.526 10.148 16.678 1.00 70.06 83 SER A CA 1
ATOM 672 C C . SER A 1 83 ? -17.263 11.006 16.543 1.00 70.06 83 SER A C 1
ATOM 674 O O . SER A 1 83 ? -16.586 10.947 15.520 1.00 70.06 83 SER A O 1
ATOM 676 N N . HIS A 1 84 ? -16.932 11.782 17.579 1.00 72.06 84 HIS A N 1
ATOM 677 C CA . HIS A 1 84 ? -15.749 12.641 17.621 1.00 72.06 84 HIS A CA 1
ATOM 678 C C . HIS A 1 84 ? -14.431 11.869 17.799 1.00 72.06 84 HIS A C 1
ATOM 680 O O . HIS A 1 84 ? -13.397 12.345 17.337 1.00 72.06 84 HIS A O 1
ATOM 686 N N . ASP A 1 85 ? -14.468 10.669 18.386 1.00 83.06 85 ASP A N 1
ATOM 687 C CA . ASP A 1 85 ? -13.267 9.883 18.709 1.00 83.06 85 ASP A CA 1
ATOM 688 C C . ASP A 1 85 ? -12.998 8.754 17.706 1.00 83.06 85 ASP A C 1
ATOM 690 O O . ASP A 1 85 ? -11.933 8.134 17.737 1.00 83.06 85 ASP A O 1
ATOM 694 N N . LEU A 1 86 ? -13.944 8.495 16.794 1.00 85.25 86 LEU A N 1
ATOM 695 C CA . LEU A 1 86 ? -13.875 7.381 15.851 1.00 85.25 86 LEU A CA 1
ATOM 696 C C . LEU A 1 86 ? -12.577 7.373 15.051 1.00 85.25 86 LEU A C 1
ATOM 698 O O . LEU A 1 86 ? -11.851 6.385 15.065 1.00 85.25 86 LEU A O 1
ATOM 702 N N . TRP A 1 87 ? -12.244 8.483 14.401 1.00 86.12 87 TRP A N 1
ATOM 703 C CA . TRP A 1 87 ? -11.044 8.546 13.571 1.00 86.12 87 TRP A CA 1
ATOM 704 C C . TRP A 1 87 ? -9.750 8.452 14.362 1.00 86.12 87 TRP A C 1
ATOM 706 O O . TRP A 1 87 ? -8.791 7.864 13.869 1.00 86.12 87 TRP A O 1
ATOM 716 N N . THR A 1 88 ? -9.724 8.990 15.578 1.00 88.44 88 THR A N 1
ATOM 717 C CA . THR A 1 88 ? -8.569 8.885 16.474 1.00 88.44 88 THR A CA 1
ATOM 718 C C . THR A 1 88 ? -8.304 7.425 16.824 1.00 88.44 88 THR A C 1
ATOM 720 O O . THR A 1 88 ? -7.178 6.951 16.685 1.00 88.44 88 THR A O 1
ATOM 723 N N . VAL A 1 89 ? -9.350 6.683 17.197 1.00 89.81 89 VAL A N 1
ATOM 724 C CA . VAL A 1 89 ? -9.242 5.255 17.521 1.00 89.81 89 VAL A CA 1
ATOM 725 C C . VAL A 1 89 ? -8.918 4.421 16.288 1.00 89.81 89 VAL A C 1
ATOM 727 O O . VAL A 1 89 ? -8.022 3.584 16.351 1.00 89.81 89 VAL A O 1
ATOM 730 N N . LEU A 1 90 ? -9.592 4.657 15.159 1.00 90.31 90 LEU A N 1
ATOM 731 C CA . LEU A 1 90 ? -9.307 3.943 13.913 1.00 90.31 90 LEU A CA 1
ATOM 732 C C . LEU A 1 90 ? -7.852 4.148 13.489 1.00 90.31 90 LEU A C 1
ATOM 734 O O . LEU A 1 90 ? -7.177 3.174 13.180 1.00 90.31 90 LEU A O 1
ATOM 738 N N . SER A 1 91 ? -7.352 5.385 13.531 1.00 89.69 91 SER A N 1
ATOM 739 C CA . SER A 1 91 ? -5.965 5.689 13.157 1.00 89.69 91 SER A CA 1
ATOM 740 C C . SER A 1 91 ? -4.979 4.992 14.094 1.00 89.69 91 SER A C 1
ATOM 742 O O . SER A 1 91 ? -4.054 4.343 13.617 1.00 89.69 91 SER A O 1
ATOM 744 N N . ALA A 1 92 ? -5.231 5.023 15.408 1.00 91.19 92 ALA A N 1
ATOM 745 C CA . ALA A 1 92 ? -4.406 4.323 16.390 1.00 91.19 92 ALA A CA 1
ATOM 746 C C . ALA A 1 92 ? -4.395 2.799 16.175 1.00 91.19 92 ALA A C 1
ATOM 748 O O . ALA A 1 92 ? -3.341 2.178 16.278 1.00 91.19 92 ALA A O 1
ATOM 749 N N . ILE A 1 93 ? -5.539 2.189 15.843 1.00 92.38 93 ILE A N 1
ATOM 750 C CA . ILE A 1 93 ? -5.622 0.757 15.514 1.00 92.38 93 ILE A CA 1
ATOM 751 C C . ILE A 1 93 ? -4.820 0.466 14.242 1.00 92.38 93 ILE A C 1
ATOM 753 O O . ILE A 1 93 ? -3.961 -0.409 14.246 1.00 92.38 93 ILE A O 1
ATOM 757 N N . ILE A 1 94 ? -5.066 1.206 13.163 1.00 93.50 94 ILE A N 1
ATOM 758 C CA . ILE A 1 94 ? -4.398 1.020 11.867 1.00 93.50 94 ILE A CA 1
ATOM 759 C C . ILE A 1 94 ? -2.871 1.090 12.032 1.00 93.50 94 ILE A C 1
ATOM 761 O O . ILE A 1 94 ? -2.163 0.185 11.586 1.00 93.50 94 ILE A O 1
ATOM 765 N N . GLU A 1 95 ? -2.371 2.111 12.730 1.00 92.06 95 GLU A N 1
ATOM 766 C CA . GLU A 1 95 ? -0.939 2.283 12.998 1.00 92.06 95 GLU A CA 1
ATOM 767 C C . GLU A 1 95 ? -0.379 1.182 13.909 1.00 92.06 95 GLU A C 1
ATOM 769 O O . GLU A 1 95 ? 0.679 0.625 13.613 1.00 92.06 95 GLU A O 1
ATOM 774 N N . ALA A 1 96 ? -1.095 0.808 14.976 1.00 94.00 96 ALA A N 1
ATOM 775 C CA . ALA A 1 96 ? -0.669 -0.257 15.889 1.00 94.00 96 ALA A CA 1
ATOM 776 C C . ALA A 1 96 ? -0.546 -1.621 15.190 1.00 94.00 96 ALA A C 1
ATOM 778 O O . ALA A 1 96 ? 0.320 -2.421 15.542 1.00 94.00 96 ALA A O 1
ATOM 779 N N . PHE A 1 97 ? -1.377 -1.874 14.176 1.00 94.62 97 PHE A N 1
ATOM 780 C CA . PHE A 1 97 ? -1.292 -3.063 13.329 1.00 94.62 97 PHE A CA 1
ATOM 781 C C . PHE A 1 97 ? -0.312 -2.908 12.155 1.00 94.62 97 PHE A C 1
ATOM 783 O O . PHE A 1 97 ? -0.285 -3.771 11.284 1.00 94.62 97 PHE A O 1
ATOM 790 N N . GLY A 1 98 ? 0.500 -1.848 12.113 1.00 93.38 98 GLY A N 1
ATOM 791 C CA . GLY A 1 98 ? 1.590 -1.702 11.146 1.00 93.38 98 GLY A CA 1
ATOM 792 C C . GLY A 1 98 ? 1.156 -1.261 9.747 1.00 93.38 98 GLY A C 1
ATOM 793 O O . GLY A 1 98 ? 1.872 -1.512 8.772 1.00 93.38 98 GLY A O 1
ATOM 794 N N . PHE A 1 99 ? -0.018 -0.643 9.621 1.00 94.19 99 PHE A N 1
ATOM 795 C CA . PHE A 1 99 ? -0.516 -0.115 8.356 1.00 94.19 99 PHE A CA 1
ATOM 796 C C . PHE A 1 99 ? -0.150 1.360 8.171 1.00 94.19 99 PHE A C 1
ATOM 798 O O . PHE A 1 99 ? -0.283 2.178 9.076 1.00 94.19 99 PHE A O 1
ATOM 805 N N . PHE A 1 100 ? 0.252 1.702 6.949 1.00 92.12 100 PHE A N 1
ATOM 806 C CA . PHE A 1 100 ? 0.606 3.050 6.516 1.00 92.12 100 PHE A CA 1
ATOM 807 C C . PHE A 1 100 ? -0.391 3.543 5.476 1.00 92.12 100 PHE A C 1
ATOM 809 O O . PHE A 1 100 ? -0.820 2.771 4.617 1.00 92.12 100 PHE A O 1
ATOM 816 N N . ALA A 1 101 ? -0.738 4.830 5.513 1.00 91.00 101 ALA A N 1
ATOM 817 C CA . ALA A 1 101 ? -1.627 5.411 4.512 1.00 91.00 101 ALA A CA 1
ATOM 818 C C . ALA A 1 101 ? -0.993 5.334 3.113 1.00 91.00 101 ALA A C 1
ATOM 820 O O . ALA A 1 101 ? 0.155 5.740 2.914 1.00 91.00 101 ALA A O 1
ATOM 821 N N . MET A 1 102 ? -1.748 4.815 2.146 1.00 85.94 102 MET A N 1
ATOM 822 C CA . MET A 1 102 ? -1.453 4.947 0.723 1.00 85.94 102 MET A CA 1
ATOM 823 C C . MET A 1 102 ? -2.055 6.274 0.264 1.00 85.94 102 MET A C 1
ATOM 825 O O . MET A 1 102 ? -3.234 6.528 0.503 1.00 85.94 102 MET A O 1
ATOM 829 N N . CYS A 1 103 ? -1.259 7.131 -0.377 1.00 75.06 103 CYS A N 1
ATOM 830 C CA . CYS A 1 103 ? -1.666 8.495 -0.745 1.00 75.06 103 CYS A CA 1
ATOM 831 C C . CYS A 1 103 ? -1.986 9.409 0.464 1.00 75.06 103 CYS A C 1
ATOM 833 O O . CYS A 1 103 ? -1.705 9.097 1.619 1.00 75.06 103 CYS A O 1
ATOM 835 N N . CYS A 1 104 ? -2.494 10.611 0.178 1.00 67.75 104 CYS A N 1
ATOM 836 C CA . CYS A 1 104 ? -2.795 11.623 1.190 1.00 67.75 104 CYS A CA 1
ATOM 837 C C . CYS A 1 104 ? -4.067 11.274 1.987 1.00 67.75 104 CYS A C 1
ATOM 839 O O . CYS A 1 104 ? -5.071 10.885 1.395 1.00 67.75 104 CYS A O 1
ATOM 841 N N . HIS A 1 105 ? -4.066 11.524 3.304 1.00 63.03 105 HIS A N 1
ATOM 842 C CA . HIS A 1 105 ? -5.178 11.257 4.241 1.00 63.03 105 HIS A CA 1
ATOM 843 C C . HIS A 1 105 ? -6.514 11.953 3.898 1.00 63.03 105 HIS A C 1
ATOM 845 O O . HIS A 1 105 ? -7.550 11.654 4.502 1.00 63.03 105 HIS A O 1
ATOM 851 N N . VAL A 1 106 ? -6.490 12.904 2.961 1.00 65.00 106 VAL A N 1
ATOM 852 C CA . VAL A 1 106 ? -7.657 13.685 2.525 1.00 65.00 106 VAL A CA 1
ATOM 853 C C . VAL A 1 106 ? -8.336 13.120 1.277 1.00 65.00 106 VAL A C 1
ATOM 855 O O . VAL A 1 106 ? -9.455 13.524 0.976 1.00 65.00 106 VAL A O 1
ATOM 858 N N . HIS A 1 107 ? -7.694 12.204 0.546 1.00 68.19 107 HIS A N 1
ATOM 859 C CA . HIS A 1 107 ? -8.309 11.572 -0.620 1.00 68.19 107 HIS A CA 1
ATOM 860 C C . HIS A 1 107 ? -9.133 10.352 -0.195 1.00 68.19 107 HIS A C 1
ATOM 862 O O . HIS A 1 107 ? -8.706 9.562 0.646 1.00 68.19 107 HIS A O 1
ATOM 868 N N . TYR A 1 108 ? -10.328 10.224 -0.775 1.00 69.75 108 TYR A N 1
ATOM 869 C CA . TYR A 1 108 ? -11.258 9.130 -0.513 1.00 69.75 108 TYR A CA 1
ATOM 870 C C . TYR A 1 108 ? -11.299 8.170 -1.716 1.00 69.75 108 TYR A C 1
ATOM 872 O O . 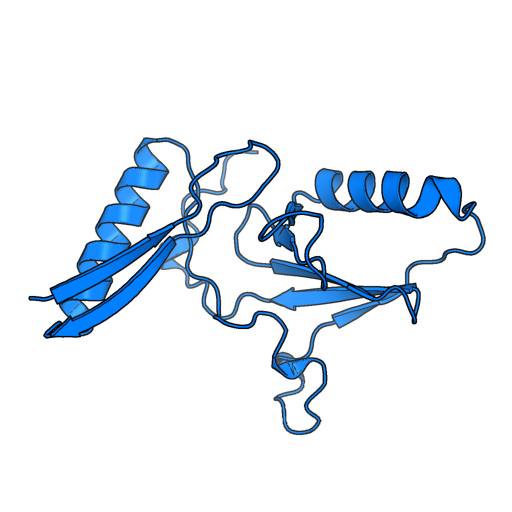TYR A 1 108 ? -11.375 8.657 -2.849 1.00 69.75 108 TYR A O 1
ATOM 880 N N . PRO A 1 109 ? -11.271 6.840 -1.500 1.00 76.44 109 PRO A N 1
ATOM 881 C CA . PRO A 1 109 ? -11.261 6.150 -0.205 1.00 76.44 109 PRO A CA 1
ATOM 882 C C . PRO A 1 109 ? -9.884 6.177 0.470 1.00 76.44 109 PRO A C 1
ATOM 884 O O . PRO A 1 109 ? -8.855 6.126 -0.202 1.00 76.44 109 PRO A O 1
ATOM 887 N N . ARG A 1 110 ? -9.862 6.195 1.809 1.00 85.94 110 ARG A N 1
ATOM 888 C CA . ARG A 1 110 ? -8.617 6.029 2.571 1.00 85.94 110 ARG A CA 1
ATOM 889 C C . ARG A 1 110 ? -8.178 4.575 2.502 1.00 85.94 110 ARG A C 1
ATOM 891 O O . ARG A 1 110 ? -8.853 3.693 3.032 1.00 85.94 110 ARG A O 1
ATOM 898 N N . MET A 1 111 ? -7.047 4.343 1.856 1.00 89.94 111 MET A N 1
ATOM 899 C CA . MET A 1 111 ? -6.456 3.021 1.736 1.00 89.94 111 MET A CA 1
ATOM 900 C C . MET A 1 111 ? -5.130 2.978 2.474 1.00 89.94 111 MET A C 1
ATOM 902 O O . MET A 1 111 ? -4.407 3.970 2.557 1.00 89.94 111 MET A O 1
ATOM 906 N N . TYR A 1 112 ? -4.801 1.805 2.985 1.00 93.19 112 TYR A N 1
ATOM 907 C CA . TYR A 1 112 ? -3.601 1.579 3.760 1.00 93.19 112 TYR A CA 1
ATOM 908 C C . TYR A 1 112 ? -2.902 0.312 3.290 1.00 93.19 112 TYR A C 1
ATOM 910 O O . TYR A 1 112 ? -3.543 -0.631 2.821 1.00 93.19 112 TYR A O 1
ATOM 918 N N . VAL A 1 113 ? -1.584 0.286 3.443 1.00 93.56 113 VAL A N 1
ATOM 919 C CA . VAL A 1 113 ? -0.733 -0.864 3.146 1.00 93.56 113 VAL A CA 1
ATOM 920 C C . VAL A 1 113 ? 0.031 -1.268 4.393 1.00 93.56 113 VAL A C 1
ATOM 922 O O . VAL A 1 113 ? 0.556 -0.423 5.113 1.00 93.56 113 VAL A O 1
ATOM 925 N N . HIS A 1 114 ? 0.079 -2.565 4.671 1.00 94.19 114 HIS A N 1
ATOM 926 C CA . HIS A 1 114 ? 0.853 -3.086 5.792 1.00 94.19 114 HIS A CA 1
ATOM 927 C C . HIS A 1 114 ? 2.353 -2.996 5.500 1.00 94.19 114 HIS A C 1
ATOM 929 O O . HIS A 1 114 ? 2.766 -3.232 4.364 1.00 94.19 114 HIS A O 1
ATOM 935 N N . LEU A 1 115 ? 3.181 -2.777 6.524 1.00 91.44 115 LEU A N 1
ATOM 936 C CA . LEU A 1 115 ? 4.647 -2.703 6.410 1.00 91.44 115 LEU A CA 1
ATOM 937 C C . LEU A 1 115 ? 5.295 -3.920 5.733 1.00 91.44 115 LEU A C 1
ATOM 939 O O . LEU A 1 115 ? 6.365 -3.814 5.152 1.00 91.44 115 LEU A O 1
ATOM 943 N N . SER A 1 116 ? 4.638 -5.084 5.771 1.00 90.50 116 SER A N 1
ATOM 944 C CA . SER A 1 116 ? 5.096 -6.290 5.058 1.00 90.50 116 SER A CA 1
ATOM 945 C C . SER A 1 116 ? 4.939 -6.219 3.530 1.00 90.50 116 SER A C 1
ATOM 947 O O . SER A 1 116 ? 5.418 -7.100 2.816 1.00 90.50 116 SER A O 1
ATOM 949 N N . GLY A 1 117 ? 4.140 -5.271 3.037 1.00 91.12 117 GLY A N 1
ATOM 950 C CA . GLY A 1 117 ? 3.661 -5.187 1.660 1.00 91.12 117 GLY A CA 1
ATOM 951 C C . GLY A 1 117 ? 2.644 -6.247 1.241 1.00 91.12 117 GLY A C 1
ATOM 952 O O . GLY A 1 117 ? 2.195 -6.232 0.100 1.00 91.12 117 GLY A O 1
ATOM 953 N N . GLY A 1 118 ? 2.274 -7.185 2.119 1.00 91.44 118 GLY A N 1
ATOM 954 C CA . GLY A 1 118 ? 1.389 -8.307 1.788 1.00 91.44 118 GLY A CA 1
ATOM 955 C C . GLY A 1 118 ? -0.104 -8.018 1.909 1.00 91.44 118 GLY A C 1
ATOM 956 O O . GLY A 1 118 ? -0.910 -8.828 1.462 1.00 91.44 118 GLY A O 1
ATOM 957 N N . MET A 1 119 ? -0.484 -6.905 2.532 1.00 93.00 119 MET A N 1
ATOM 958 C CA . MET A 1 119 ? -1.854 -6.669 2.986 1.00 93.00 119 MET A CA 1
ATOM 959 C C . MET A 1 119 ? -2.261 -5.226 2.720 1.00 93.00 119 MET A C 1
ATOM 961 O O . MET A 1 119 ? -1.460 -4.307 2.907 1.00 93.00 119 MET A O 1
ATOM 965 N N . PHE A 1 120 ? -3.524 -5.050 2.353 1.00 93.62 120 PHE A N 1
ATOM 966 C CA . PHE A 1 120 ? -4.177 -3.761 2.197 1.00 93.62 120 PHE A CA 1
ATOM 967 C C . PHE A 1 120 ? -5.379 -3.666 3.125 1.00 93.62 120 PHE A C 1
ATOM 969 O O . PHE A 1 120 ? -6.030 -4.672 3.415 1.00 93.62 120 PHE A O 1
ATOM 976 N N . LEU A 1 121 ? -5.676 -2.450 3.563 1.00 93.88 121 LEU A N 1
ATOM 977 C CA . LEU A 1 121 ? -6.805 -2.149 4.429 1.00 93.88 121 LEU A CA 1
ATOM 978 C C . LEU A 1 121 ? -7.539 -0.906 3.919 1.00 93.88 121 LEU A C 1
ATOM 980 O O . LEU A 1 121 ? -6.914 0.045 3.454 1.00 93.88 121 LEU A O 1
ATOM 984 N N . MET A 1 122 ? -8.859 -0.914 4.013 1.00 92.06 122 MET A N 1
ATOM 985 C CA . MET A 1 122 ? -9.738 0.232 3.786 1.00 92.06 122 MET A CA 1
ATOM 986 C C . MET A 1 122 ? -10.801 0.229 4.886 1.00 92.06 122 MET A C 1
ATOM 988 O O . MET A 1 122 ? -11.140 -0.833 5.404 1.00 92.06 122 MET A O 1
ATOM 992 N N . PHE A 1 123 ? -11.322 1.397 5.251 1.00 89.12 123 PHE A N 1
ATOM 993 C CA . PHE A 1 123 ? -12.457 1.507 6.168 1.00 89.12 123 PHE A CA 1
ATOM 994 C C . PHE A 1 123 ? -13.690 2.031 5.421 1.00 89.12 123 PHE A C 1
ATOM 996 O O . PHE A 1 123 ? -13.642 3.113 4.834 1.00 89.12 123 PHE A O 1
ATOM 1003 N N . GLU A 1 124 ? -14.776 1.257 5.428 1.00 87.75 124 GLU A N 1
ATOM 1004 C CA . GLU A 1 124 ? -16.062 1.612 4.822 1.00 87.75 124 GLU A CA 1
ATOM 1005 C C . GLU A 1 124 ? -16.963 2.258 5.879 1.00 87.75 124 GLU A C 1
ATOM 1007 O O . GLU A 1 124 ? -17.583 1.584 6.702 1.00 87.75 124 GLU A O 1
ATOM 1012 N N . GLU A 1 125 ? -17.055 3.586 5.841 1.00 83.75 125 GLU A N 1
ATOM 1013 C CA . GLU A 1 125 ? -17.793 4.379 6.831 1.00 83.75 125 GLU A CA 1
ATOM 1014 C C . GLU A 1 125 ? -19.296 4.080 6.855 1.00 83.75 125 GLU A C 1
ATOM 1016 O O . GLU A 1 125 ? -19.928 4.210 7.900 1.00 83.75 125 GLU A O 1
ATOM 1021 N N . LYS A 1 126 ? -19.898 3.680 5.725 1.00 83.62 126 LYS A N 1
ATOM 1022 C CA . LYS A 1 126 ? -21.351 3.443 5.671 1.00 83.62 126 LYS A CA 1
ATOM 1023 C C . LYS A 1 126 ? -21.768 2.187 6.416 1.00 83.62 126 LYS A C 1
ATOM 1025 O O . LYS A 1 126 ? -22.842 2.164 7.011 1.00 83.62 126 LYS A O 1
ATOM 1030 N N . GLN A 1 127 ? -20.956 1.139 6.319 1.00 85.12 127 GLN A N 1
ATOM 1031 C CA . GLN A 1 127 ? -21.232 -0.138 6.972 1.00 85.12 127 GLN A CA 1
ATOM 1032 C C . GLN A 1 127 ? -20.483 -0.279 8.303 1.00 85.12 127 GLN A C 1
ATOM 1034 O O . GLN A 1 127 ? -20.854 -1.120 9.111 1.00 85.12 127 GLN A O 1
ATOM 1039 N N . MET A 1 128 ? -19.526 0.621 8.567 1.00 87.81 128 MET A N 1
ATOM 1040 C CA . MET A 1 128 ? -18.650 0.614 9.737 1.00 87.81 128 MET A CA 1
ATOM 1041 C C . MET A 1 128 ? -17.799 -0.650 9.808 1.00 87.81 128 MET A C 1
ATOM 1043 O O . MET A 1 128 ? -17.727 -1.325 10.831 1.00 87.81 128 MET A O 1
ATOM 1047 N N . ASP A 1 129 ? -17.131 -0.953 8.699 1.00 89.75 129 ASP A N 1
ATOM 1048 C CA . ASP A 1 129 ? -16.367 -2.183 8.549 1.00 89.75 129 ASP A CA 1
ATOM 1049 C C . ASP A 1 129 ? -14.997 -1.918 7.945 1.00 89.75 129 ASP A C 1
ATOM 1051 O O . ASP A 1 129 ? -14.815 -1.054 7.081 1.00 89.75 129 ASP A O 1
ATOM 1055 N N . PHE A 1 130 ? -14.027 -2.720 8.359 1.00 91.94 130 PHE A N 1
ATOM 1056 C CA . PHE A 1 130 ? -12.762 -2.814 7.660 1.00 91.94 130 PHE A CA 1
ATOM 1057 C C . PHE A 1 130 ? -12.884 -3.776 6.481 1.00 91.94 130 PHE A C 1
ATOM 1059 O O . PHE A 1 130 ? -13.431 -4.874 6.593 1.00 91.94 130 PHE A O 1
ATOM 1066 N N . LEU A 1 131 ? -12.311 -3.379 5.352 1.00 92.50 131 LEU A N 1
ATOM 1067 C CA . LEU A 1 131 ? -12.089 -4.238 4.200 1.00 92.50 131 LEU A CA 1
ATOM 1068 C C . LEU A 1 131 ? -10.606 -4.571 4.137 1.00 92.50 131 LEU A C 1
ATOM 1070 O O . LEU A 1 131 ? -9.763 -3.685 3.992 1.00 92.50 131 LEU A O 1
ATOM 1074 N N . TRP A 1 132 ? -10.292 -5.855 4.230 1.00 93.19 132 TRP A N 1
ATOM 1075 C CA . TRP A 1 132 ? -8.929 -6.362 4.189 1.00 93.19 132 TRP A CA 1
ATOM 1076 C C . TRP A 1 132 ? -8.681 -7.132 2.895 1.00 93.19 132 TRP A C 1
ATOM 1078 O O . TRP A 1 132 ? -9.451 -8.022 2.549 1.00 93.19 132 TRP A O 1
ATOM 1088 N N . SER A 1 133 ? -7.604 -6.823 2.178 1.00 90.94 133 SER A N 1
ATOM 1089 C CA . SER A 1 133 ? -7.260 -7.487 0.915 1.00 90.94 133 SER A CA 1
ATOM 1090 C C . SER A 1 133 ? -5.806 -7.949 0.910 1.00 90.94 133 SER A C 1
ATOM 1092 O O . SER A 1 133 ? -4.943 -7.372 1.574 1.00 90.94 133 SER A O 1
ATOM 1094 N N . TRP A 1 134 ? -5.522 -8.999 0.142 1.00 89.62 134 TRP A N 1
ATOM 1095 C CA . TRP A 1 134 ? -4.176 -9.541 -0.011 1.00 89.62 134 TRP A CA 1
ATOM 1096 C C . TRP A 1 134 ? -3.452 -8.941 -1.221 1.00 89.62 134 TRP A C 1
ATOM 1098 O O . TRP A 1 134 ? -4.006 -8.852 -2.322 1.00 89.62 134 TRP A O 1
ATOM 1108 N N . ASN A 1 135 ? -2.163 -8.633 -1.067 1.00 90.69 135 ASN A N 1
ATOM 1109 C CA . ASN A 1 135 ? -1.312 -8.243 -2.185 1.00 90.69 135 ASN A CA 1
ATOM 1110 C C . ASN A 1 135 ? -0.897 -9.458 -3.025 1.00 90.69 135 ASN A C 1
ATOM 1112 O O . ASN A 1 135 ? 0.104 -10.133 -2.768 1.00 90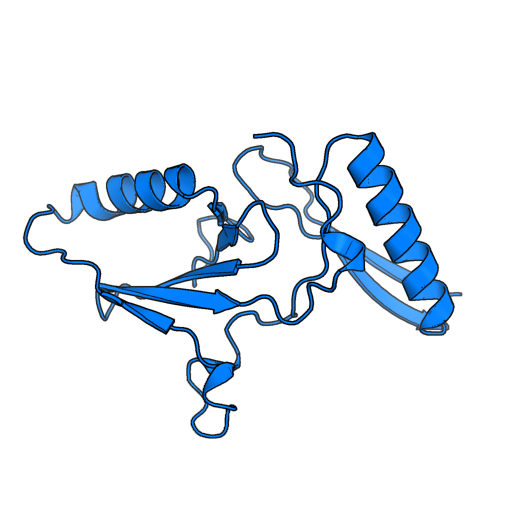.69 135 ASN A O 1
ATOM 1116 N N . HIS A 1 136 ? -1.651 -9.710 -4.091 1.00 86.31 136 HIS A N 1
ATOM 1117 C CA . HIS A 1 136 ? -1.379 -10.798 -5.027 1.00 86.31 136 HIS A CA 1
ATOM 1118 C C . HIS A 1 136 ? -0.129 -10.580 -5.901 1.00 86.31 136 HIS A C 1
ATOM 1120 O O . HIS A 1 136 ? 0.315 -11.526 -6.551 1.00 86.31 136 HIS A O 1
ATOM 1126 N N . MET A 1 137 ? 0.458 -9.378 -5.915 1.00 88.50 137 MET A N 1
ATOM 1127 C CA . MET A 1 137 ? 1.715 -9.100 -6.620 1.00 88.50 137 MET A CA 1
ATOM 1128 C C . MET A 1 137 ? 2.955 -9.398 -5.765 1.00 88.50 137 MET A C 1
ATOM 1130 O O . MET A 1 137 ? 4.071 -9.478 -6.294 1.00 88.50 137 MET A O 1
ATOM 1134 N N . LEU A 1 138 ? 2.787 -9.621 -4.455 1.00 87.50 138 LEU A N 1
ATOM 1135 C CA . LEU A 1 138 ? 3.898 -9.907 -3.556 1.00 87.50 138 LEU A CA 1
ATOM 1136 C C . LEU A 1 138 ? 4.390 -11.357 -3.709 1.00 87.50 138 LEU A C 1
ATOM 1138 O O . LEU A 1 138 ? 3.905 -12.295 -3.075 1.00 87.50 138 LEU A O 1
ATOM 1142 N N . SER A 1 139 ? 5.411 -11.539 -4.543 1.00 81.62 139 SER A N 1
ATOM 1143 C CA . SER A 1 139 ? 6.120 -12.819 -4.685 1.00 81.62 139 SER A CA 1
ATOM 1144 C C . SER A 1 139 ? 7.223 -13.009 -3.630 1.00 81.62 139 SER A C 1
ATOM 1146 O O . SER A 1 139 ? 7.661 -12.052 -2.992 1.00 81.62 139 SER A O 1
ATOM 1148 N N . HIS A 1 140 ? 7.746 -14.237 -3.497 1.00 74.06 140 HIS A N 1
ATOM 1149 C CA . HIS A 1 140 ? 8.880 -14.555 -2.608 1.00 74.06 140 HIS A CA 1
ATOM 1150 C C . HIS A 1 140 ? 10.106 -13.655 -2.813 1.00 74.06 140 HIS A C 1
ATOM 1152 O O . HIS A 1 140 ? 10.853 -13.422 -1.870 1.00 74.06 140 HIS A O 1
ATOM 1158 N N . ARG A 1 141 ? 10.280 -13.090 -4.013 1.00 73.56 141 ARG A N 1
ATOM 1159 C CA . ARG A 1 141 ? 11.398 -12.196 -4.344 1.00 73.56 141 ARG A CA 1
ATOM 1160 C C . ARG A 1 141 ? 11.424 -10.896 -3.529 1.00 73.56 141 ARG A C 1
ATOM 1162 O O . ARG A 1 141 ? 12.469 -10.262 -3.476 1.00 73.56 141 ARG A O 1
ATOM 1169 N N . TYR A 1 142 ? 10.309 -10.516 -2.902 1.00 74.00 142 TYR A N 1
ATOM 1170 C CA . TYR A 1 142 ? 10.166 -9.272 -2.133 1.00 74.00 142 TYR A CA 1
ATOM 1171 C C . TYR A 1 142 ? 10.008 -9.503 -0.617 1.00 74.00 142 TYR A C 1
ATOM 1173 O O . TYR A 1 142 ? 9.849 -8.548 0.140 1.00 74.00 142 TYR A O 1
ATOM 1181 N N . LYS A 1 143 ? 10.056 -10.764 -0.156 1.00 64.50 143 LYS A N 1
ATOM 1182 C CA . LYS A 1 143 ? 9.810 -11.142 1.250 1.00 64.50 143 LYS A CA 1
ATOM 1183 C C . LYS A 1 143 ? 11.054 -11.081 2.154 1.00 64.50 143 LYS A C 1
ATOM 1185 O O . LYS A 1 143 ? 10.940 -11.298 3.352 1.00 64.50 143 LYS A O 1
ATOM 1190 N N . ASN A 1 144 ? 12.233 -10.784 1.609 1.00 56.22 144 ASN A N 1
ATOM 1191 C CA . ASN A 1 144 ? 13.518 -11.009 2.290 1.00 56.22 144 ASN A CA 1
ATOM 1192 C C . ASN A 1 144 ? 13.953 -9.915 3.286 1.00 56.22 144 ASN A C 1
ATOM 1194 O O . ASN A 1 144 ? 15.105 -9.924 3.707 1.00 56.22 144 ASN A O 1
ATOM 1198 N N . SER A 1 145 ? 13.083 -8.979 3.669 1.00 51.34 145 SER A N 1
ATOM 1199 C CA . SER A 1 145 ? 13.498 -7.795 4.447 1.00 51.34 145 SER A CA 1
ATOM 1200 C C . SER A 1 145 ? 12.656 -7.497 5.690 1.00 51.34 145 SER A C 1
ATOM 1202 O O . SER A 1 145 ? 12.876 -6.479 6.331 1.00 51.34 145 SER A O 1
ATOM 1204 N N . THR A 1 146 ? 11.727 -8.377 6.073 1.00 49.31 146 THR A N 1
ATOM 1205 C CA . THR A 1 146 ? 10.831 -8.156 7.229 1.00 49.31 146 THR A CA 1
ATOM 1206 C C . THR A 1 146 ? 11.237 -8.927 8.492 1.00 49.31 146 THR A C 1
ATOM 1208 O O . THR A 1 146 ? 10.482 -8.960 9.454 1.00 49.31 146 THR A O 1
ATOM 1211 N N . SER A 1 147 ? 12.412 -9.563 8.519 1.00 35.28 147 SER A N 1
ATOM 1212 C CA . SER A 1 147 ? 12.843 -10.455 9.609 1.00 35.28 147 SER A CA 1
ATOM 1213 C C . SER A 1 147 ? 13.471 -9.753 10.822 1.00 35.28 147 SER A C 1
ATOM 1215 O O . SER A 1 147 ? 14.217 -10.390 11.559 1.00 35.28 147 SER A O 1
ATOM 1217 N N . VAL A 1 148 ? 13.213 -8.460 11.031 1.00 35.34 148 VAL A N 1
ATOM 1218 C CA . VAL A 1 148 ? 13.703 -7.734 12.213 1.00 35.34 148 VAL A CA 1
ATOM 1219 C C . VAL A 1 148 ? 12.626 -6.773 12.717 1.00 35.34 148 VAL A C 1
ATOM 1221 O O . VAL A 1 148 ? 12.683 -5.574 12.461 1.00 35.34 148 VAL A O 1
ATOM 1224 N N . PHE A 1 149 ? 11.640 -7.332 13.413 1.00 37.81 149 PHE A N 1
ATOM 1225 C CA . PHE A 1 149 ? 10.957 -6.698 14.539 1.00 37.81 149 PHE A CA 1
ATOM 1226 C C . PHE A 1 149 ? 10.795 -7.757 15.627 1.00 37.81 149 PHE A C 1
ATOM 1228 O O . PHE A 1 149 ? 10.432 -8.901 15.264 1.00 37.81 149 PHE A O 1
#